Protein AF-A0AAD7MC96-F1 (afdb_monomer)

pLDDT: mean 78.19, std 14.74, range [40.69, 96.94]

Structure (mmCIF, N/CA/C/O backbone):
data_AF-A0AAD7MC96-F1
#
_entry.id   AF-A0AAD7MC96-F1
#
loop_
_atom_site.group_PDB
_atom_site.id
_atom_site.type_symbol
_atom_site.label_atom_id
_atom_site.label_alt_id
_atom_site.label_comp_id
_atom_site.label_asym_id
_atom_site.label_entity_id
_atom_site.label_seq_id
_atom_site.pdbx_PDB_ins_code
_atom_site.Cartn_x
_atom_site.Cartn_y
_atom_site.Cartn_z
_atom_site.occupancy
_atom_site.B_iso_or_equiv
_atom_site.auth_seq_id
_atom_site.auth_comp_id
_atom_site.auth_asym_id
_atom_site.auth_atom_id
_atom_site.pdbx_PDB_model_num
ATOM 1 N N . MET A 1 1 ? -20.166 -19.485 26.826 1.00 43.88 1 MET A N 1
ATOM 2 C CA . MET A 1 1 ? -18.720 -19.570 26.524 1.00 43.88 1 MET A CA 1
ATOM 3 C C . MET A 1 1 ? -18.566 -19.516 25.013 1.00 43.88 1 MET A C 1
ATOM 5 O O . MET A 1 1 ? -19.275 -20.250 24.340 1.00 43.88 1 MET A O 1
ATOM 9 N N . SER A 1 2 ? -17.765 -18.582 24.489 1.00 68.44 2 SER A N 1
ATOM 10 C CA . SER A 1 2 ? -17.616 -18.367 23.041 1.00 68.44 2 SER A CA 1
ATOM 11 C C . SER A 1 2 ? -16.774 -19.485 22.423 1.00 68.44 2 SER A C 1
ATOM 13 O O . SER A 1 2 ? -15.694 -19.789 22.920 1.00 68.44 2 SER A O 1
ATOM 15 N N . GLN A 1 3 ? -17.268 -20.072 21.333 1.00 64.75 3 GLN A N 1
ATOM 16 C CA . GLN A 1 3 ? -16.659 -21.167 20.565 1.00 64.75 3 GLN A CA 1
ATOM 17 C C . GLN A 1 3 ? -15.257 -20.840 20.000 1.00 64.75 3 GLN A C 1
ATOM 19 O O . GLN A 1 3 ? -14.550 -21.731 19.536 1.00 64.75 3 GLN A O 1
ATOM 24 N N . TYR A 1 4 ? -14.824 -19.580 20.080 1.00 59.28 4 TYR A N 1
ATOM 25 C CA . TYR A 1 4 ? -13.578 -19.075 19.498 1.00 59.28 4 TYR A CA 1
ATOM 26 C C . TYR A 1 4 ? -12.452 -18.838 20.515 1.00 59.28 4 TYR A C 1
ATOM 28 O O . TYR A 1 4 ? -11.471 -18.170 20.200 1.00 59.28 4 TYR A O 1
ATOM 36 N N . SER A 1 5 ? -12.549 -19.379 21.734 1.00 63.53 5 SER A N 1
ATOM 37 C CA . SER A 1 5 ? -11.525 -19.176 22.776 1.00 63.53 5 SER A CA 1
ATOM 38 C C . SER A 1 5 ? -10.120 -19.649 22.375 1.00 63.53 5 SER A C 1
ATOM 40 O O . SER A 1 5 ? -9.133 -19.107 22.857 1.00 63.53 5 SER A O 1
ATOM 42 N N . HIS A 1 6 ? -10.021 -20.627 21.473 1.00 62.69 6 HIS A N 1
ATOM 43 C CA . HIS A 1 6 ? -8.754 -21.140 20.943 1.00 62.69 6 HIS A CA 1
ATOM 44 C C . HIS A 1 6 ? -8.124 -20.234 19.868 1.00 62.69 6 HIS A C 1
ATOM 46 O O . HIS A 1 6 ? -6.925 -20.318 19.648 1.00 62.69 6 HIS A O 1
ATOM 52 N N . LEU A 1 7 ? -8.896 -19.333 19.241 1.00 56.56 7 LEU A N 1
ATOM 53 C CA . LEU A 1 7 ? -8.383 -18.314 18.307 1.00 56.56 7 LEU A CA 1
ATOM 54 C C . LEU A 1 7 ? -7.829 -17.076 19.032 1.00 56.56 7 LEU A C 1
ATOM 56 O O . LEU A 1 7 ? -7.378 -16.129 18.400 1.00 56.56 7 LEU A O 1
ATOM 60 N N . SER A 1 8 ? -7.905 -17.055 20.366 1.00 64.12 8 SER A N 1
ATOM 61 C CA . SER A 1 8 ? -7.385 -15.968 21.207 1.00 64.12 8 SER A CA 1
ATOM 62 C C . SER A 1 8 ? -5.955 -16.227 21.689 1.00 64.12 8 SER A C 1
ATOM 64 O O . SER A 1 8 ? -5.416 -15.435 22.459 1.00 64.12 8 SER A O 1
ATOM 66 N N . THR A 1 9 ? -5.348 -17.344 21.279 1.00 72.69 9 THR A N 1
ATOM 67 C CA . THR A 1 9 ? -3.941 -17.649 21.536 1.00 72.69 9 THR A CA 1
ATOM 68 C C . THR A 1 9 ? -3.128 -17.157 20.341 1.00 72.69 9 THR A C 1
ATOM 70 O O . THR A 1 9 ? -3.300 -17.700 19.253 1.00 72.69 9 THR A O 1
ATOM 73 N N . PRO A 1 10 ? -2.282 -16.124 20.501 1.00 68.00 10 PRO A N 1
ATOM 74 C CA . PRO A 1 10 ? -1.400 -15.686 19.427 1.00 68.00 10 PRO A CA 1
ATOM 75 C C . PRO A 1 10 ? -0.443 -16.813 19.044 1.00 68.00 10 PRO A C 1
ATOM 77 O O . PRO A 1 10 ? 0.033 -17.532 19.929 1.00 68.00 10 PRO A O 1
ATOM 80 N N . ASP A 1 11 ? -0.115 -16.922 17.757 1.00 77.69 11 ASP A N 1
ATOM 81 C CA . ASP A 1 11 ? 0.955 -17.814 17.318 1.00 77.69 11 ASP A CA 1
ATOM 82 C C . ASP A 1 11 ? 2.271 -17.452 18.020 1.00 77.69 11 ASP A C 1
ATOM 84 O O . ASP A 1 11 ? 2.515 -16.290 18.369 1.00 77.69 11 ASP A O 1
ATOM 88 N N . LEU A 1 12 ? 3.125 -18.459 18.244 1.00 76.06 12 LEU A N 1
ATOM 89 C CA . LEU A 1 12 ? 4.360 -18.314 19.028 1.00 76.06 12 LEU A CA 1
ATOM 90 C C . LEU A 1 12 ? 5.252 -17.173 18.516 1.00 76.06 12 LEU A C 1
ATOM 92 O O . LEU A 1 12 ? 5.880 -16.481 19.314 1.00 76.06 12 LEU A O 1
ATOM 96 N N . GLU A 1 13 ? 5.255 -16.946 17.203 1.00 75.62 13 GLU A N 1
ATOM 97 C CA . GLU A 1 13 ? 6.015 -15.883 16.538 1.00 75.62 13 GLU A CA 1
ATOM 98 C C . GLU A 1 13 ? 5.521 -14.460 16.864 1.00 75.62 13 GLU A C 1
ATOM 100 O O . GLU A 1 13 ? 6.284 -13.502 16.749 1.00 75.62 13 GLU A O 1
ATOM 105 N N . PHE A 1 14 ? 4.284 -14.308 17.353 1.00 67.31 14 PHE A N 1
ATOM 106 C CA . PHE A 1 14 ? 3.687 -13.016 17.710 1.00 67.31 14 PHE A CA 1
ATOM 107 C C . PHE A 1 14 ? 3.495 -12.820 19.219 1.00 67.31 14 PHE A C 1
ATOM 109 O O . PHE A 1 14 ? 3.044 -11.752 19.645 1.00 67.31 14 PHE A O 1
ATOM 116 N N . LEU A 1 15 ? 3.857 -13.800 20.055 1.00 69.00 15 LEU A N 1
ATOM 117 C CA . LEU A 1 15 ? 3.658 -13.720 21.507 1.00 69.00 15 LEU A CA 1
ATOM 118 C C . LEU A 1 15 ? 4.367 -12.521 22.146 1.00 69.00 15 LEU A C 1
ATOM 120 O O . LEU A 1 15 ? 3.766 -11.827 22.967 1.00 69.00 15 LEU A O 1
ATOM 124 N N . GLU A 1 16 ? 5.607 -12.226 21.745 1.00 64.44 16 GLU A N 1
ATOM 125 C CA . GLU A 1 16 ? 6.341 -11.067 22.274 1.00 64.44 16 GLU A CA 1
ATOM 126 C C . GLU A 1 16 ? 5.682 -9.731 21.908 1.00 64.44 16 GLU A C 1
ATOM 128 O O . GLU A 1 16 ? 5.762 -8.757 22.666 1.00 64.44 16 GLU A O 1
ATOM 133 N N . LEU A 1 17 ? 5.028 -9.680 20.746 1.00 60.78 17 LEU A N 1
ATOM 134 C CA . LEU A 1 17 ? 4.335 -8.495 20.258 1.00 60.78 17 LEU A CA 1
ATOM 135 C C . LEU A 1 17 ? 3.003 -8.296 20.994 1.00 60.78 17 LEU A C 1
ATOM 137 O O . LEU A 1 17 ? 2.667 -7.171 21.372 1.00 60.78 17 LEU A O 1
ATOM 141 N N . VAL A 1 18 ? 2.274 -9.387 21.252 1.00 63.84 18 VAL A N 1
ATOM 142 C CA . VAL A 1 18 ? 0.970 -9.356 21.930 1.00 63.84 18 VAL A CA 1
ATOM 143 C C . VAL A 1 18 ? 1.102 -9.122 23.437 1.00 63.84 18 VAL A C 1
ATOM 145 O O . VAL A 1 18 ? 0.320 -8.355 23.997 1.00 63.84 18 VAL A O 1
ATOM 148 N N . GLN A 1 19 ? 2.121 -9.676 24.104 1.00 61.69 19 GLN A N 1
ATOM 149 C CA . GLN A 1 19 ? 2.342 -9.473 25.548 1.00 61.69 19 GLN A CA 1
ATOM 150 C C . GLN A 1 19 ? 2.587 -8.004 25.942 1.00 61.69 19 GLN A C 1
ATOM 152 O O . GLN A 1 19 ? 2.468 -7.650 27.114 1.00 61.69 19 GLN A O 1
ATOM 157 N N . ARG A 1 20 ? 2.900 -7.129 24.978 1.00 57.00 20 ARG A N 1
ATOM 158 C CA . ARG A 1 20 ? 3.148 -5.695 25.198 1.00 57.00 20 ARG A CA 1
ATOM 159 C C . ARG A 1 20 ? 1.946 -4.804 24.854 1.00 57.00 20 ARG A C 1
ATOM 161 O O . ARG A 1 20 ? 2.106 -3.585 24.791 1.00 57.00 20 ARG A O 1
ATOM 168 N N . GLN A 1 21 ? 0.759 -5.382 24.631 1.00 49.00 21 GLN A N 1
ATOM 169 C CA . GLN A 1 21 ? -0.464 -4.665 24.248 1.00 49.00 21 GLN A CA 1
ATOM 170 C C . GLN A 1 21 ? -0.998 -3.734 25.355 1.00 49.00 21 GLN A C 1
ATOM 172 O O . GLN A 1 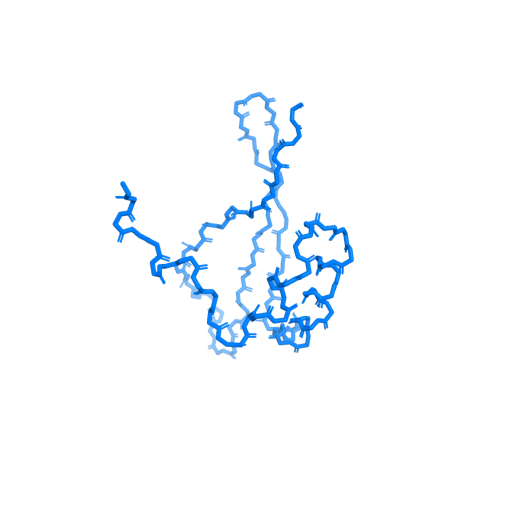21 ? -1.969 -4.013 26.048 1.00 49.00 21 GLN A O 1
ATOM 177 N N . ALA A 1 22 ? -0.448 -2.531 25.417 1.00 53.97 22 ALA A N 1
ATOM 178 C CA . ALA A 1 22 ? -1.270 -1.388 25.053 1.00 53.97 22 ALA A CA 1
ATOM 179 C C . ALA A 1 22 ? -0.776 -0.958 23.670 1.00 53.97 22 ALA A C 1
ATOM 181 O O . ALA A 1 22 ? 0.437 -0.854 23.476 1.00 53.97 22 ALA A O 1
ATOM 182 N N . MET A 1 23 ? -1.681 -0.751 22.708 1.00 56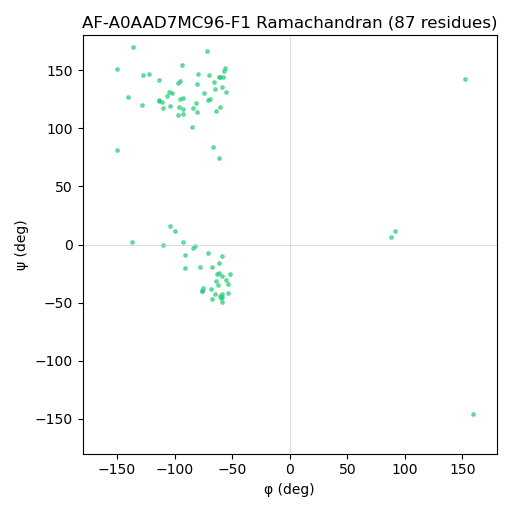.78 23 MET A N 1
ATOM 183 C CA . MET A 1 23 ? -1.376 -0.193 21.381 1.00 56.78 23 MET A CA 1
ATOM 184 C C . MET A 1 23 ? -0.816 1.230 21.538 1.00 56.78 23 MET A C 1
ATOM 186 O O . MET A 1 23 ? -1.502 2.228 21.350 1.00 56.78 23 MET A O 1
ATOM 190 N N . SER A 1 24 ? 0.434 1.312 21.976 1.00 64.44 24 SER A N 1
ATOM 191 C CA . SER A 1 24 ? 1.183 2.534 22.197 1.00 64.44 24 SER A CA 1
ATOM 192 C C . SER A 1 24 ? 1.988 2.843 20.942 1.00 64.44 24 SER A C 1
ATOM 194 O O . SER A 1 24 ? 2.368 1.944 20.187 1.00 64.44 24 SER A O 1
ATOM 196 N N . ALA A 1 25 ? 2.306 4.120 20.735 1.00 64.88 25 ALA A N 1
ATOM 197 C CA . ALA A 1 25 ? 3.146 4.567 19.624 1.00 64.88 25 ALA A CA 1
ATOM 198 C C . ALA A 1 25 ? 4.486 3.802 19.531 1.00 64.88 25 ALA A C 1
ATOM 200 O O . ALA A 1 25 ? 5.046 3.655 18.447 1.00 64.88 25 ALA A O 1
ATOM 201 N N . ILE A 1 26 ? 4.972 3.262 20.655 1.00 70.12 26 ILE A N 1
ATOM 202 C CA . ILE A 1 26 ? 6.190 2.449 20.742 1.00 70.12 26 ILE A CA 1
ATOM 203 C C . ILE A 1 26 ? 6.037 1.129 19.973 1.00 70.12 26 ILE A C 1
ATOM 205 O O . ILE A 1 26 ? 6.951 0.737 19.250 1.00 70.12 26 ILE A O 1
ATOM 209 N N . VAL A 1 27 ? 4.888 0.458 20.091 1.00 72.25 27 VAL A N 1
ATOM 210 C CA . VAL A 1 27 ? 4.630 -0.817 19.402 1.00 72.25 27 VAL A CA 1
ATOM 211 C C . VAL A 1 27 ? 4.550 -0.595 17.893 1.00 72.25 27 VAL A C 1
ATOM 21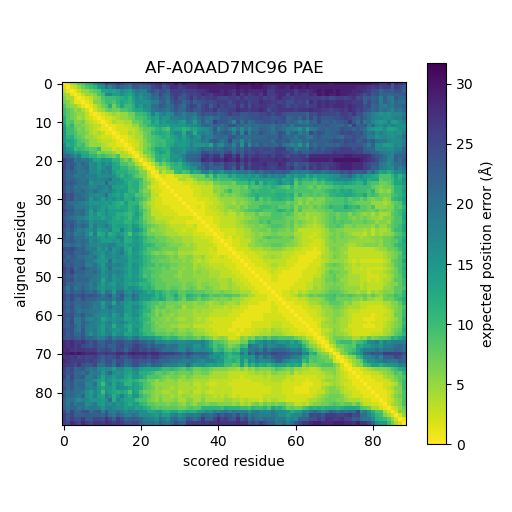3 O O . VAL A 1 27 ? 5.235 -1.283 17.141 1.00 72.25 27 VAL A O 1
ATOM 216 N N . VAL A 1 28 ? 3.801 0.422 17.449 1.00 74.31 28 VAL A N 1
ATOM 217 C CA . VAL A 1 28 ? 3.687 0.774 16.020 1.00 74.31 28 VAL A CA 1
ATOM 218 C C . VAL A 1 28 ? 5.053 1.114 15.428 1.00 74.31 28 VAL A C 1
ATOM 220 O O . VAL A 1 28 ? 5.415 0.608 14.366 1.00 74.31 28 VAL A O 1
ATOM 223 N N . ARG A 1 29 ? 5.845 1.929 16.133 1.00 78.44 29 ARG A N 1
ATOM 224 C CA . ARG A 1 29 ? 7.196 2.293 15.701 1.00 78.44 29 ARG A CA 1
ATOM 225 C C . ARG A 1 29 ? 8.085 1.063 15.526 1.00 78.44 29 ARG A C 1
ATOM 227 O O . ARG A 1 29 ? 8.775 0.960 14.518 1.00 78.44 29 ARG A O 1
ATOM 234 N N . ARG A 1 30 ? 8.047 0.129 16.477 1.00 78.88 30 ARG A N 1
ATOM 235 C CA . ARG A 1 30 ? 8.887 -1.072 16.443 1.00 78.88 30 ARG A CA 1
ATOM 236 C C . ARG A 1 30 ? 8.492 -2.026 15.317 1.00 78.88 30 ARG A C 1
ATOM 238 O O . ARG A 1 30 ? 9.372 -2.582 14.667 1.00 78.88 30 ARG A O 1
ATOM 245 N N . ILE A 1 31 ? 7.190 -2.168 15.053 1.00 79.81 31 ILE A N 1
ATOM 246 C CA . ILE A 1 31 ? 6.686 -2.918 13.892 1.00 79.81 31 ILE A CA 1
ATOM 247 C C . ILE A 1 31 ? 7.234 -2.299 12.602 1.00 79.81 31 ILE A C 1
ATOM 249 O O . ILE A 1 31 ? 7.814 -3.003 11.783 1.00 79.81 31 ILE A O 1
ATOM 253 N N . MET A 1 32 ? 7.126 -0.976 12.449 1.00 82.56 32 MET A N 1
ATOM 254 C CA . MET A 1 32 ? 7.648 -0.285 11.267 1.00 82.56 32 MET A CA 1
ATOM 255 C C . MET A 1 32 ? 9.163 -0.455 11.112 1.00 82.56 32 MET A C 1
ATOM 257 O O . MET A 1 32 ? 9.630 -0.721 10.013 1.00 82.56 32 MET A O 1
ATOM 261 N N . GLU A 1 33 ? 9.942 -0.320 12.187 1.00 87.31 33 GLU A N 1
ATOM 262 C CA . GLU A 1 33 ? 11.400 -0.521 12.150 1.00 87.31 33 GLU A CA 1
ATOM 263 C C . GLU A 1 33 ? 11.781 -1.955 11.754 1.00 87.31 33 GLU A C 1
ATOM 265 O O . GLU A 1 33 ? 12.765 -2.139 11.044 1.00 87.31 33 GLU A O 1
ATOM 270 N N . THR A 1 34 ? 10.986 -2.947 12.164 1.00 86.75 34 THR A N 1
ATOM 271 C CA . THR A 1 34 ? 11.232 -4.365 11.860 1.00 86.75 34 THR A CA 1
ATOM 272 C C . THR A 1 34 ? 10.866 -4.716 10.418 1.00 86.75 34 THR A C 1
ATOM 274 O O . THR A 1 34 ? 11.607 -5.450 9.783 1.00 86.75 34 THR A O 1
ATOM 277 N N . LEU A 1 35 ? 9.756 -4.181 9.894 1.00 85.38 35 LEU A N 1
ATOM 278 C CA . LEU A 1 35 ? 9.233 -4.540 8.566 1.00 85.38 35 LEU A CA 1
ATOM 279 C C . LEU A 1 35 ? 9.763 -3.659 7.426 1.00 85.38 35 LEU A C 1
ATOM 281 O O . LEU A 1 35 ? 9.700 -4.047 6.264 1.00 85.38 35 LEU A O 1
ATOM 285 N N . ARG A 1 36 ? 10.280 -2.460 7.723 1.00 87.44 36 ARG A N 1
ATOM 286 C CA . ARG A 1 36 ? 10.841 -1.547 6.707 1.00 87.44 36 ARG A CA 1
ATOM 287 C C . ARG A 1 36 ? 11.913 -2.177 5.809 1.00 87.44 36 ARG A C 1
ATOM 289 O O . ARG A 1 36 ? 11.879 -1.876 4.620 1.00 87.44 36 ARG A O 1
ATOM 296 N N . PRO A 1 37 ? 12.858 -2.990 6.320 1.00 91.38 37 PRO A N 1
ATOM 297 C CA . PRO A 1 37 ? 13.878 -3.618 5.482 1.00 91.38 37 PRO A CA 1
ATOM 298 C C . PRO A 1 37 ? 13.316 -4.564 4.414 1.00 91.38 37 PRO A C 1
ATOM 300 O O . PRO A 1 37 ? 13.966 -4.752 3.392 1.00 91.38 37 PRO A O 1
ATOM 303 N N . ASP A 1 38 ? 12.116 -5.114 4.626 1.00 89.38 38 ASP A N 1
ATOM 304 C CA . ASP A 1 38 ? 11.464 -6.038 3.690 1.00 89.38 38 ASP A CA 1
ATOM 305 C C . ASP A 1 38 ? 10.702 -5.312 2.572 1.00 89.38 38 ASP A C 1
ATOM 307 O O . ASP A 1 38 ? 10.132 -5.945 1.677 1.00 89.38 38 ASP A O 1
ATOM 311 N N . LEU A 1 39 ? 10.669 -3.975 2.601 1.00 88.69 39 LEU A N 1
ATOM 312 C CA . LEU A 1 39 ? 10.074 -3.203 1.521 1.00 88.69 39 LEU A CA 1
ATOM 313 C C . LEU A 1 39 ? 10.884 -3.388 0.229 1.00 88.69 39 LEU A C 1
ATOM 315 O O . LEU A 1 39 ? 12.117 -3.361 0.254 1.00 88.69 39 LEU A O 1
ATOM 319 N N . PRO A 1 40 ? 10.209 -3.511 -0.927 1.00 88.88 40 PRO A N 1
ATOM 320 C CA . PRO A 1 40 ? 10.886 -3.485 -2.213 1.00 88.88 40 PRO A CA 1
ATOM 321 C C . PRO A 1 40 ? 11.715 -2.206 -2.382 1.00 88.88 40 PRO A C 1
ATOM 323 O O . PRO A 1 40 ? 11.371 -1.148 -1.848 1.00 88.88 40 PRO A O 1
ATOM 326 N N . THR A 1 41 ? 12.788 -2.279 -3.171 1.00 88.50 41 THR A N 1
ATOM 327 C CA . THR A 1 41 ? 13.603 -1.100 -3.496 1.00 88.50 41 THR A CA 1
ATOM 328 C C . THR A 1 41 ? 12.745 -0.022 -4.154 1.00 88.50 41 THR A C 1
ATOM 330 O O . THR A 1 41 ? 11.878 -0.347 -4.962 1.00 88.50 41 THR A O 1
ATOM 333 N N . GLU A 1 42 ? 13.016 1.256 -3.886 1.00 86.44 42 GLU A N 1
ATOM 334 C CA . GLU A 1 42 ? 12.221 2.373 -4.435 1.00 86.44 42 GLU A CA 1
ATOM 335 C C . GLU A 1 42 ? 12.134 2.356 -5.969 1.00 86.44 42 GLU A C 1
ATOM 337 O O . GLU A 1 42 ? 11.117 2.719 -6.536 1.00 86.44 42 GLU A O 1
ATOM 342 N N . SER A 1 43 ? 13.154 1.843 -6.661 1.00 87.56 43 SER A N 1
ATOM 343 C CA . SER A 1 43 ? 13.161 1.690 -8.124 1.00 87.56 43 SER A CA 1
ATOM 344 C C . SER A 1 43 ? 12.229 0.599 -8.670 1.00 87.56 43 SER A C 1
ATOM 346 O O . SER A 1 43 ? 12.105 0.454 -9.884 1.00 87.56 43 SER A O 1
ATOM 348 N N . SER A 1 44 ? 11.616 -0.215 -7.805 1.00 88.75 44 SER A N 1
ATOM 349 C CA . SER A 1 44 ? 10.747 -1.327 -8.216 1.00 88.75 44 SER A CA 1
ATOM 350 C C . SER A 1 44 ? 9.271 -0.941 -8.341 1.00 88.75 44 SER A C 1
ATOM 352 O O . SER A 1 44 ? 8.478 -1.729 -8.864 1.00 88.75 44 SER A O 1
ATOM 354 N N . TYR A 1 45 ? 8.892 0.259 -7.898 1.00 90.25 45 TYR A N 1
ATOM 355 C CA . TYR A 1 45 ? 7.530 0.768 -7.998 1.00 90.25 45 TYR A CA 1
ATOM 356 C C . TYR A 1 45 ? 7.503 2.294 -8.113 1.00 90.25 45 TYR A C 1
ATOM 358 O O . TYR A 1 45 ? 8.339 2.993 -7.555 1.00 90.25 45 TYR A O 1
ATOM 366 N N . ASP A 1 46 ? 6.481 2.809 -8.785 1.00 90.25 46 ASP A N 1
ATOM 367 C CA . ASP A 1 46 ? 6.146 4.225 -8.788 1.00 90.25 46 ASP A CA 1
ATOM 368 C C . ASP A 1 46 ? 5.068 4.497 -7.738 1.00 90.25 46 ASP A C 1
ATOM 370 O O . ASP A 1 46 ? 4.100 3.738 -7.607 1.00 90.25 46 ASP A O 1
ATOM 374 N N . ILE A 1 47 ? 5.196 5.622 -7.037 1.00 91.88 47 ILE A N 1
ATOM 375 C CA . ILE A 1 47 ? 4.123 6.173 -6.209 1.00 91.88 47 ILE A CA 1
ATOM 376 C C . ILE A 1 47 ? 3.477 7.337 -6.952 1.00 91.88 47 ILE A C 1
ATOM 378 O O . ILE A 1 47 ? 4.151 8.262 -7.402 1.00 91.88 47 ILE A O 1
ATOM 382 N N . LEU A 1 48 ? 2.151 7.313 -7.023 1.00 91.94 48 LEU A N 1
ATOM 383 C CA . LEU A 1 48 ? 1.345 8.388 -7.570 1.00 91.94 48 LEU A CA 1
ATOM 384 C C . LEU A 1 48 ? 0.253 8.768 -6.578 1.00 91.94 48 LEU A C 1
ATOM 386 O O . LEU A 1 48 ? -0.606 7.957 -6.246 1.00 91.94 48 LEU A O 1
ATOM 390 N N . GLU A 1 49 ? 0.264 10.017 -6.139 1.00 96.31 49 GLU A N 1
ATOM 391 C CA . GLU A 1 49 ? -0.766 10.547 -5.253 1.00 96.31 49 GLU A CA 1
ATOM 392 C C . GLU A 1 49 ? -1.834 11.300 -6.057 1.00 96.31 49 GLU A C 1
ATOM 394 O O . GLU A 1 49 ? -1.550 11.985 -7.054 1.00 96.31 49 GLU A O 1
ATOM 399 N N . ARG A 1 50 ? -3.094 11.104 -5.663 1.00 94.50 50 ARG A N 1
ATOM 400 C CA . ARG A 1 50 ? -4.272 11.665 -6.328 1.00 94.50 50 ARG A CA 1
ATOM 401 C C . ARG A 1 50 ? -5.287 12.115 -5.286 1.00 94.50 50 ARG A C 1
ATOM 403 O O . ARG A 1 50 ? -5.700 11.310 -4.460 1.00 94.50 50 ARG A O 1
ATOM 410 N N . ASN A 1 51 ? -5.720 13.369 -5.372 1.00 96.44 51 ASN A N 1
ATOM 411 C CA . ASN A 1 51 ? -6.919 13.825 -4.677 1.00 96.44 51 ASN A CA 1
ATOM 412 C C . ASN A 1 51 ? -8.135 13.433 -5.512 1.00 96.44 51 ASN A C 1
ATOM 414 O O . ASN A 1 51 ? -8.220 13.778 -6.692 1.00 96.44 51 ASN A O 1
ATOM 418 N N . ILE A 1 52 ? -9.034 12.662 -4.913 1.00 95.38 52 ILE A N 1
ATOM 419 C CA . ILE A 1 52 ? -10.253 12.174 -5.549 1.00 95.38 52 ILE A CA 1
ATOM 420 C C . ILE A 1 52 ? -11.432 12.879 -4.890 1.00 95.38 52 ILE A C 1
ATOM 422 O O . ILE A 1 52 ? -11.601 12.788 -3.674 1.00 95.38 52 ILE A O 1
ATOM 426 N N . ALA A 1 53 ? -12.238 13.571 -5.693 1.00 96.94 53 ALA A N 1
ATOM 427 C CA . ALA A 1 53 ? -13.471 14.184 -5.222 1.00 96.94 53 ALA A CA 1
ATOM 428 C C . ALA A 1 53 ? -14.469 13.106 -4.778 1.00 96.94 53 ALA A C 1
ATOM 430 O O . ALA A 1 53 ? -14.689 12.117 -5.483 1.00 96.94 53 ALA A O 1
ATOM 431 N N . VAL A 1 54 ? -15.070 13.318 -3.613 1.00 95.25 54 VAL A N 1
ATOM 432 C CA . VAL A 1 54 ? -16.103 12.468 -3.015 1.00 95.25 54 VAL A CA 1
ATOM 433 C C . VAL A 1 54 ? -17.218 13.347 -2.455 1.00 95.25 54 VAL A C 1
ATOM 435 O O . VAL A 1 54 ? -17.077 14.567 -2.339 1.00 95.25 54 VAL A O 1
ATOM 438 N N . ASP A 1 55 ? -18.331 12.735 -2.065 1.00 96.31 55 ASP A N 1
ATOM 439 C CA . ASP A 1 55 ? -19.396 13.464 -1.383 1.00 96.31 55 ASP A CA 1
ATOM 440 C C . ASP A 1 55 ? -18.867 14.061 -0.072 1.00 96.31 55 ASP A C 1
ATOM 442 O O . ASP A 1 55 ? -18.429 13.351 0.833 1.00 96.31 55 ASP A O 1
ATOM 446 N N . GLY A 1 56 ? -18.896 15.392 0.021 1.00 95.06 56 GLY A N 1
ATOM 447 C CA . GLY A 1 56 ? -18.441 16.125 1.201 1.00 95.06 56 GLY A CA 1
ATOM 448 C C . GLY A 1 56 ? -16.952 16.489 1.232 1.00 95.06 56 GLY A C 1
ATOM 449 O O . GLY A 1 56 ? -16.513 17.031 2.245 1.00 95.06 56 GLY A O 1
ATOM 450 N N . GLY A 1 57 ? -16.179 16.260 0.160 1.00 94.69 57 GLY A N 1
ATOM 451 C CA . GLY A 1 57 ? -14.798 16.752 0.082 1.00 94.69 57 GLY A CA 1
ATOM 452 C C . GLY A 1 57 ? -13.908 16.022 -0.921 1.00 94.69 57 GLY A C 1
ATOM 453 O O . GLY A 1 57 ? -14.350 15.581 -1.977 1.00 94.69 57 GLY A O 1
ATOM 454 N N . GLU A 1 58 ? -12.628 15.899 -0.579 1.00 96.06 58 GLU A N 1
ATOM 455 C CA . GLU A 1 58 ? -11.642 15.134 -1.341 1.00 96.06 58 GLU A CA 1
ATOM 456 C C . GLU A 1 58 ? -10.926 14.145 -0.420 1.00 96.06 58 GLU A C 1
ATOM 458 O O . GLU A 1 58 ? -10.674 14.442 0.750 1.00 96.06 58 GLU A O 1
ATOM 463 N N . ILE A 1 59 ? -10.567 12.980 -0.956 1.00 94.31 59 ILE A N 1
ATOM 464 C CA . ILE A 1 59 ? -9.692 12.018 -0.280 1.00 94.31 59 ILE A CA 1
ATOM 465 C C . ILE A 1 59 ? -8.366 11.895 -1.026 1.00 94.31 59 ILE A C 1
ATOM 467 O O . ILE A 1 59 ? -8.332 11.869 -2.258 1.00 94.31 59 ILE A O 1
ATOM 471 N N . LEU A 1 60 ? -7.271 11.775 -0.277 1.00 95.12 60 LEU A N 1
ATOM 472 C CA . LEU A 1 60 ? -5.959 11.472 -0.837 1.00 95.12 60 LEU A CA 1
ATOM 473 C C . LEU A 1 60 ? -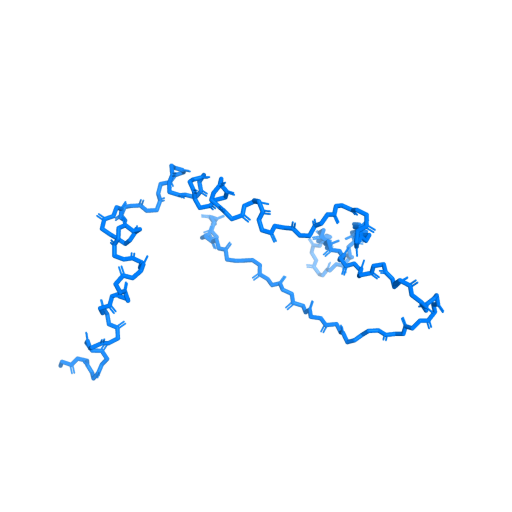5.823 9.959 -1.026 1.00 95.12 60 LEU A C 1
ATOM 475 O O . LEU A 1 60 ? -5.819 9.199 -0.057 1.00 95.12 60 LEU A O 1
ATOM 479 N N . VAL A 1 61 ? -5.661 9.525 -2.271 1.00 95.81 61 VAL A N 1
ATOM 480 C CA . VAL A 1 61 ? -5.377 8.134 -2.629 1.00 95.81 61 VAL A CA 1
ATOM 481 C C . VAL A 1 61 ? -3.922 8.020 -3.065 1.00 95.81 61 VAL A C 1
ATOM 483 O O . VAL A 1 61 ? -3.463 8.742 -3.954 1.00 95.81 61 VAL A O 1
ATOM 486 N N . ARG A 1 62 ? -3.197 7.079 -2.454 1.00 96.06 62 ARG A N 1
ATOM 487 C CA . ARG A 1 62 ? -1.849 6.692 -2.872 1.00 96.06 62 ARG A CA 1
ATOM 488 C C . ARG A 1 62 ? -1.922 5.456 -3.760 1.00 96.06 62 ARG A C 1
ATOM 490 O O . ARG A 1 62 ? -2.216 4.363 -3.283 1.00 96.06 62 ARG A O 1
ATOM 497 N N . CYS A 1 63 ? -1.605 5.625 -5.035 1.00 93.38 63 CYS A N 1
ATOM 498 C CA . CYS A 1 63 ? -1.488 4.539 -5.996 1.00 93.38 63 CYS A CA 1
ATOM 499 C C . CYS A 1 63 ? -0.035 4.063 -6.054 1.00 93.38 63 CYS A C 1
ATOM 501 O O . CYS A 1 63 ? 0.868 4.861 -6.297 1.00 93.38 63 CYS A O 1
ATOM 503 N N . ILE A 1 64 ? 0.183 2.765 -5.856 1.00 92.75 64 ILE A N 1
ATOM 504 C CA . ILE A 1 64 ? 1.498 2.132 -5.982 1.00 92.75 64 ILE A CA 1
ATOM 505 C C . ILE A 1 64 ? 1.454 1.249 -7.221 1.00 92.75 64 ILE A C 1
ATOM 507 O O . ILE A 1 64 ? 0.656 0.312 -7.290 1.00 92.75 64 ILE A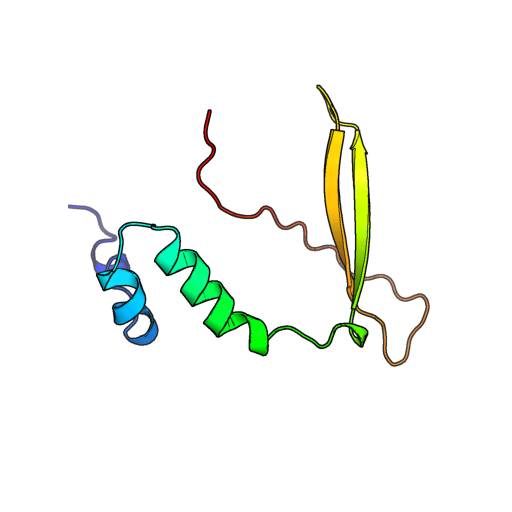 O 1
ATOM 511 N N . ARG A 1 65 ? 2.287 1.563 -8.212 1.00 89.75 65 ARG A N 1
ATOM 512 C CA . ARG A 1 65 ? 2.348 0.826 -9.476 1.00 89.75 65 ARG A CA 1
ATOM 513 C C . ARG A 1 65 ? 3.696 0.11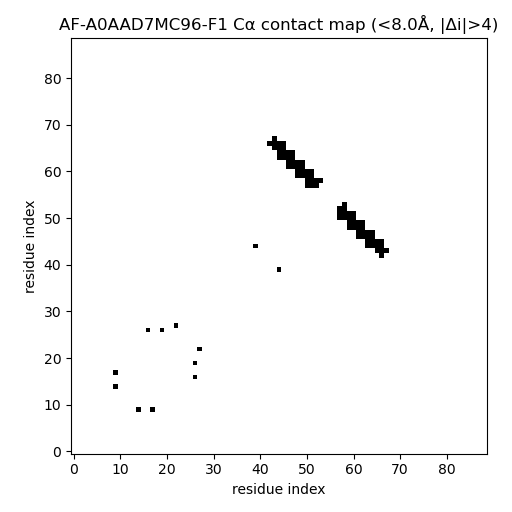9 -9.588 1.00 89.75 65 ARG A C 1
ATOM 515 O O . ARG A 1 65 ? 4.711 0.803 -9.553 1.00 89.75 65 ARG A O 1
ATOM 522 N N . PRO A 1 66 ? 3.743 -1.208 -9.773 1.00 88.62 66 PRO A N 1
ATOM 523 C CA . PRO A 1 66 ? 5.000 -1.895 -10.053 1.00 88.62 66 PRO A CA 1
ATOM 524 C C . PRO A 1 66 ? 5.653 -1.351 -11.331 1.00 88.62 66 PRO A C 1
ATOM 526 O O . PRO A 1 66 ? 4.964 -1.185 -12.341 1.00 88.62 66 PRO A O 1
ATOM 529 N N . VAL A 1 67 ? 6.967 -1.108 -11.311 1.00 83.12 67 VAL A N 1
ATOM 530 C CA . VAL A 1 67 ? 7.731 -0.794 -12.528 1.00 83.12 67 VAL A CA 1
ATOM 531 C C . VAL A 1 67 ? 8.034 -2.121 -13.236 1.00 83.12 67 VAL A C 1
ATOM 533 O O . VAL A 1 67 ? 8.747 -2.963 -12.679 1.00 83.12 67 VAL A O 1
ATOM 536 N N . PRO A 1 68 ? 7.491 -2.374 -14.439 1.00 67.88 68 PRO A N 1
ATOM 537 C CA . PRO A 1 68 ? 7.721 -3.634 -15.133 1.00 67.88 68 PRO A CA 1
ATOM 538 C C . PRO A 1 68 ? 9.183 -3.711 -15.585 1.00 67.88 68 PRO A C 1
ATOM 540 O O . PRO A 1 68 ? 9.637 -2.844 -16.323 1.00 67.88 68 PRO A O 1
ATOM 543 N N . ARG A 1 69 ? 9.919 -4.770 -15.216 1.00 63.88 69 ARG A N 1
ATOM 544 C CA . ARG A 1 69 ? 11.289 -4.982 -15.728 1.00 63.88 69 ARG A CA 1
ATOM 545 C C . ARG A 1 69 ? 11.340 -5.204 -17.246 1.00 63.88 69 ARG A C 1
ATOM 547 O O . ARG A 1 69 ? 12.372 -4.944 -17.848 1.00 63.88 69 ARG A O 1
ATOM 554 N N . GLU A 1 70 ? 10.251 -5.688 -17.851 1.00 63.38 70 GLU A N 1
ATOM 555 C CA . GLU A 1 70 ? 10.254 -6.159 -19.249 1.00 63.38 70 GLU A CA 1
ATOM 556 C C . GLU A 1 70 ? 9.041 -5.710 -20.083 1.00 63.38 70 GLU A C 1
ATOM 558 O O . GLU A 1 70 ? 8.923 -6.088 -21.247 1.00 63.38 70 GLU A O 1
ATOM 563 N N . HIS A 1 71 ? 8.116 -4.914 -19.534 1.00 56.03 71 HIS A N 1
ATOM 564 C CA . HIS A 1 71 ? 6.853 -4.627 -20.223 1.00 56.03 71 HIS A CA 1
ATOM 565 C C . HIS A 1 71 ? 6.256 -3.258 -19.891 1.00 56.03 71 HIS A C 1
ATOM 567 O O . HIS A 1 71 ? 5.320 -3.159 -19.096 1.00 56.03 71 HIS A O 1
ATOM 573 N N . GLU A 1 72 ? 6.744 -2.207 -20.544 1.00 61.56 72 GLU A N 1
ATOM 574 C CA . GLU A 1 72 ? 5.984 -0.959 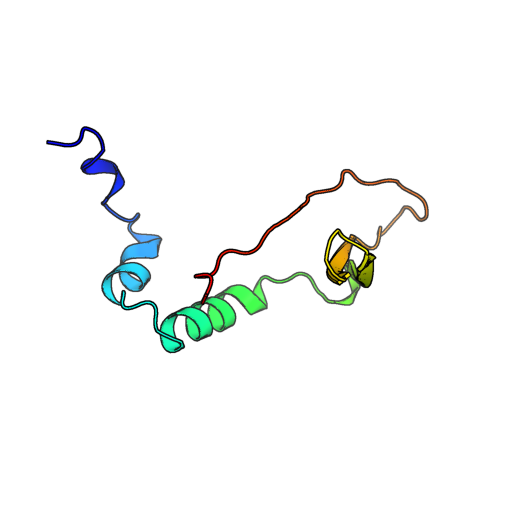-20.641 1.00 61.56 72 GLU A CA 1
ATOM 575 C C . GLU A 1 72 ? 4.596 -1.243 -21.254 1.00 61.56 72 GLU A C 1
ATOM 577 O O . GLU A 1 72 ? 4.480 -1.950 -22.254 1.00 61.56 72 GLU A O 1
ATOM 582 N N . GLY A 1 73 ? 3.529 -0.731 -20.629 1.00 63.84 73 GLY A N 1
ATOM 583 C CA . GLY A 1 73 ? 2.165 -0.802 -21.173 1.00 63.84 73 GLY A CA 1
ATOM 584 C C . GLY A 1 73 ? 1.302 -2.007 -20.769 1.00 63.84 73 GLY A C 1
ATOM 585 O O . GLY A 1 73 ? 0.244 -2.196 -21.364 1.00 63.84 73 GLY A O 1
ATOM 586 N N . LYS A 1 74 ? 1.691 -2.819 -19.774 1.00 71.88 74 LYS A N 1
ATOM 587 C CA . LYS A 1 74 ? 0.793 -3.848 -19.208 1.00 71.88 74 LYS A CA 1
ATOM 588 C C . LYS A 1 74 ? -0.192 -3.259 -18.193 1.00 71.88 74 LYS A C 1
ATOM 590 O O . LYS A 1 74 ? 0.181 -2.446 -17.350 1.00 71.88 74 LYS A O 1
ATOM 595 N N . GLU A 1 75 ? -1.439 -3.714 -18.262 1.00 82.62 75 GLU A N 1
ATOM 596 C CA . GLU A 1 75 ? -2.454 -3.477 -17.236 1.00 82.62 75 GLU A CA 1
ATOM 597 C C . GLU A 1 75 ? -2.257 -4.447 -16.062 1.00 82.62 75 GLU A C 1
ATOM 599 O O . GLU A 1 75 ? -1.837 -5.592 -16.245 1.00 82.62 75 GLU A O 1
ATOM 604 N N . PHE A 1 76 ? -2.571 -3.989 -14.851 1.00 84.38 76 PHE A N 1
ATOM 605 C CA . PHE A 1 76 ? -2.487 -4.782 -13.627 1.00 84.38 76 PHE A CA 1
ATOM 606 C C . PHE A 1 76 ? -3.858 -4.829 -12.948 1.00 84.38 76 PHE A C 1
ATOM 608 O O . PHE A 1 76 ? -4.586 -3.834 -12.992 1.00 84.38 76 PHE A O 1
ATOM 615 N N . PRO A 1 77 ? -4.216 -5.939 -12.276 1.00 90.00 77 PRO A N 1
ATOM 616 C CA . PRO A 1 77 ? -5.360 -5.930 -11.376 1.00 90.00 77 PRO A CA 1
ATOM 617 C C . PRO A 1 77 ? -5.135 -4.906 -10.254 1.00 90.00 77 PRO A C 1
ATOM 619 O O . PRO A 1 77 ? -4.015 -4.726 -9.774 1.00 90.00 77 PRO A O 1
ATOM 622 N N . ILE A 1 78 ? -6.211 -4.246 -9.827 1.00 91.62 78 ILE A N 1
ATOM 623 C CA . ILE A 1 78 ? -6.163 -3.232 -8.771 1.00 91.62 78 ILE A CA 1
ATOM 624 C C . ILE A 1 78 ? -6.507 -3.881 -7.429 1.00 91.62 78 ILE A C 1
ATOM 626 O O . ILE A 1 78 ? -7.583 -4.457 -7.270 1.00 91.62 78 ILE A O 1
ATOM 630 N N . LEU A 1 79 ? -5.615 -3.728 -6.450 1.00 94.69 79 LEU A N 1
ATOM 631 C CA . LEU A 1 79 ? -5.911 -3.961 -5.039 1.00 94.69 79 LEU A CA 1
ATOM 632 C C . LEU A 1 79 ? -6.258 -2.623 -4.381 1.00 94.69 79 LEU A C 1
ATOM 634 O O . LEU A 1 79 ? -5.417 -1.728 -4.320 1.00 94.69 79 LEU A O 1
ATOM 638 N N . VAL A 1 80 ? -7.478 -2.499 -3.862 1.00 94.38 80 VAL A N 1
ATOM 639 C CA . VAL A 1 80 ? -7.876 -1.346 -3.045 1.00 94.38 80 VAL A CA 1
ATOM 640 C C . VAL A 1 80 ? -7.630 -1.691 -1.580 1.00 94.38 80 VAL A C 1
ATOM 642 O O . VAL A 1 80 ? -8.231 -2.624 -1.050 1.00 94.38 80 VAL A O 1
ATOM 645 N N . TRP A 1 81 ? -6.730 -0.950 -0.933 1.00 93.94 81 TRP A N 1
ATOM 646 C CA . TRP A 1 81 ? -6.352 -1.160 0.462 1.00 93.94 81 TRP A CA 1
ATOM 647 C C . TRP A 1 81 ? -6.792 0.017 1.332 1.00 93.94 81 TRP A C 1
ATOM 649 O O . TRP A 1 81 ? -6.390 1.155 1.095 1.00 93.94 81 TRP A O 1
ATOM 659 N N . PHE A 1 82 ? -7.565 -0.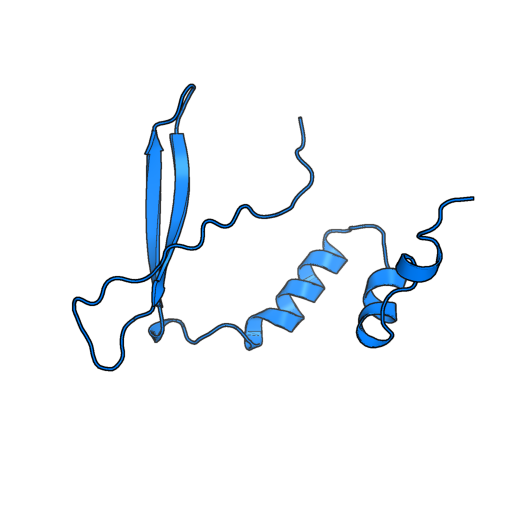275 2.375 1.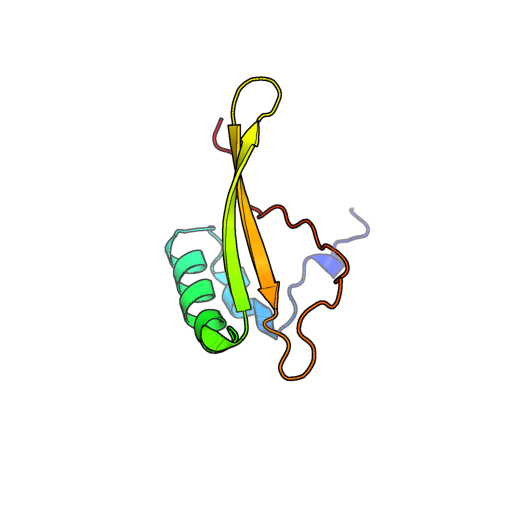00 89.62 82 PHE A N 1
ATOM 660 C CA . PHE A 1 82 ? -7.914 0.673 3.430 1.00 89.62 82 PHE A CA 1
ATOM 661 C C . PHE A 1 82 ? -7.084 0.328 4.662 1.00 89.62 82 PHE A C 1
ATOM 663 O O . PHE A 1 82 ? -7.161 -0.790 5.173 1.00 89.62 82 PHE A O 1
ATOM 670 N N . HIS A 1 83 ? -6.245 1.259 5.120 1.00 87.75 83 HIS A N 1
ATOM 671 C CA . HIS A 1 83 ? -5.412 0.995 6.287 1.00 87.75 83 HIS A CA 1
ATOM 672 C C . HIS A 1 83 ? -6.265 0.925 7.559 1.00 87.75 83 HIS A C 1
ATOM 674 O O . HIS A 1 83 ? -7.238 1.656 7.722 1.00 87.75 83 HIS A O 1
ATOM 680 N N . GLY A 1 84 ? -5.862 0.062 8.492 1.00 78.44 84 GLY A N 1
ATOM 681 C CA . GLY A 1 84 ? -6.421 0.061 9.838 1.00 78.44 84 GLY A CA 1
ATOM 682 C C . GLY A 1 84 ? -5.953 1.267 10.657 1.00 78.44 84 GLY A C 1
ATOM 683 O O . GLY A 1 84 ? -4.997 1.965 10.310 1.00 78.44 84 GLY A O 1
ATOM 684 N N . GLY A 1 85 ? -6.626 1.496 11.774 1.00 74.38 85 GLY A N 1
ATOM 685 C CA . GLY A 1 85 ? -6.381 2.605 12.688 1.00 74.38 85 GLY A CA 1
ATOM 686 C C . GLY A 1 85 ? -7.683 2.926 13.401 1.00 74.38 85 GLY A C 1
ATOM 687 O O . GLY A 1 85 ? -8.752 2.790 12.812 1.00 74.38 85 GLY A O 1
ATOM 688 N N . ARG A 1 86 ? -7.628 3.282 14.685 1.00 60.53 86 ARG A N 1
ATOM 689 C CA . ARG A 1 86 ? -8.845 3.727 15.362 1.00 60.53 86 ARG A CA 1
ATOM 690 C C . ARG A 1 86 ? -9.211 5.102 14.818 1.00 60.53 86 ARG A C 1
ATOM 692 O O . ARG A 1 86 ? -8.401 6.023 14.880 1.00 60.53 86 ARG A O 1
ATOM 699 N N . GLU A 1 87 ? -10.431 5.216 14.322 1.00 61.56 87 GLU A N 1
ATOM 700 C CA . GLU A 1 87 ? -11.054 6.483 13.966 1.00 61.56 87 GLU A CA 1
ATOM 701 C C . GLU A 1 87 ? -11.219 7.297 15.257 1.00 61.56 87 GLU A C 1
ATOM 703 O O . GLU A 1 87 ? -11.906 6.870 16.190 1.00 61.56 87 GLU A O 1
ATOM 708 N N . HIS A 1 88 ? -10.523 8.427 15.362 1.00 55.97 88 HIS A N 1
ATOM 709 C CA . HIS A 1 88 ? -10.874 9.445 16.343 1.00 55.97 88 HIS A CA 1
ATOM 710 C C . HIS A 1 88 ? -11.957 10.317 15.707 1.00 55.97 88 HIS A C 1
ATOM 712 O O . HIS A 1 88 ? -11.649 11.154 14.861 1.00 55.97 88 HIS A O 1
ATOM 718 N N . LEU A 1 89 ? -13.207 10.063 16.098 1.00 40.69 89 LEU A N 1
ATOM 719 C CA . LEU A 1 89 ? -14.266 11.071 16.097 1.00 40.69 89 LEU A CA 1
ATOM 720 C C . LEU A 1 89 ? -14.180 11.875 17.397 1.00 40.69 89 LEU A C 1
ATOM 722 O O . LEU A 1 89 ? -13.918 11.244 18.451 1.00 40.69 89 LEU A O 1
#

Secondary structure (DSSP, 8-state):
--TTGGGGS--GGGHHHHTT-S--HHHHHHHHHHHGGGSPPGGGEEEEEEEEEETTEEEEEEEEEE--SS-TT---PPPP---------

Foldseek 3Di:
DDPCPVVPDDDPVCPVLVVPDPPDPVSVVVVCVVCVVVDDDPLQWDWDWDWDDDVPGTDIDIDIGGDDPPDDPDDDDDDDDDDDDDDDD

Solvent-accessible surface area (backbone atoms only — not comparable to full-atom values): 6208 Å² total; per-residue (Å²): 133,71,95,58,66,76,77,72,60,70,57,82,93,42,41,78,66,56,78,58,71,60,97,39,74,66,56,58,51,51,50,49,67,66,51,55,79,76,52,76,61,72,86,50,42,47,80,45,79,43,77,42,82,49,95,93,51,71,46,83,44,78,45,77,43,74,53,62,93,86,47,88,87,72,86,75,89,84,82,88,82,80,82,86,77,86,83,84,126

Sequence (89 aa):
MSQYSHLSTPDLEFLELVQRQAMSAIVVRRIMETLRPDLPTESSYDILERNIAVDGGEILVRCIRPVPREHEGKEFPILVWFHGGREHL

Organism: Mycena rosella (NCBI:txid1033263)

Radius of gyration: 18.94 Å; Cα contacts (8 Å, |Δi|>4): 45; chains: 1; bounding box: 33×38×48 Å

Mean predicted aligned error: 12.26 Å

InterPro domains:
  IPR029058 Alpha/Beta hydrolase fold [G3DSA:3.40.50.1820] (3-86)

Nearest PDB structures (foldseek):
  6kd0-assembly1_A  TM=7.450E-01  e=2.387E-02  Boreostereum vibrans
  5d80-assembly1_G  TM=5.175E-01  e=2.781E+00  Saccharomyces cerevisiae S288C
  4rnd-assembly1_A  TM=3.876E-01  e=1.449E+00  Saccharomyces cerevisiae S288C
  5d80-assembly2_g  TM=4.313E-01  e=2.287E+00  Saccharomyces cerevisiae S288C
  4rnd-assembly1_C  TM=3.897E-01  e=2.007E+00  Saccharomyces cerevisiae S288C